Protein AF-A0A519HN36-F1 (afdb_monomer)

Secondary structure (DSSP, 8-state):
---PPPHHHHHHHHHHHHHIIIIIHHHHHHHHHHT---HHHHHH--

pLDDT: mean 95.02, std 8.16, range [51.5, 98.62]

Foldseek 3Di:
DDPDDDPVRVVVVVVVVVLCVPQPVVCVVVCVVVVHDPVVSVVVVD

Structure (mmCIF, N/CA/C/O backbone):
data_AF-A0A519HN36-F1
#
_entry.id   AF-A0A519HN36-F1
#
loop_
_atom_site.group_PDB
_atom_site.id
_atom_site.type_symbol
_atom_site.label_atom_id
_atom_site.label_alt_id
_atom_site.label_comp_id
_atom_site.label_asym_id
_atom_site.label_entity_id
_atom_site.label_seq_id
_atom_site.pdbx_PDB_ins_code
_atom_site.Cartn_x
_atom_site.Cartn_y
_atom_site.Cartn_z
_atom_site.occupancy
_atom_site.B_iso_or_equiv
_atom_site.auth_seq_id
_atom_site.auth_comp_id
_atom_site.auth_asym_id
_atom_site.auth_atom_id
_atom_site.pdbx_PDB_model_num
ATOM 1 N N . MET A 1 1 ? -7.489 -15.056 25.119 1.00 51.50 1 MET A N 1
ATOM 2 C CA . MET A 1 1 ? -7.121 -13.779 24.469 1.00 51.50 1 MET A CA 1
ATOM 3 C C . MET A 1 1 ? -8.186 -13.449 23.436 1.00 51.50 1 MET A C 1
ATOM 5 O O . MET A 1 1 ? -8.607 -14.362 22.737 1.00 51.50 1 MET A O 1
ATOM 9 N N . HIS A 1 2 ? -8.645 -12.200 23.367 1.00 69.81 2 HIS A N 1
ATOM 10 C CA . HIS A 1 2 ? -9.592 -11.744 22.343 1.00 69.81 2 HIS A CA 1
ATOM 11 C C . HIS A 1 2 ? -8.788 -11.121 21.190 1.00 69.81 2 HIS A C 1
ATOM 13 O O . HIS A 1 2 ? -8.253 -10.031 21.343 1.00 69.81 2 HIS A O 1
ATOM 19 N N . PHE A 1 3 ? -8.665 -11.827 20.062 1.00 83.75 3 PHE A N 1
ATOM 20 C CA . PHE A 1 3 ? -7.919 -11.382 18.868 1.00 83.75 3 PHE A CA 1
ATOM 21 C C . PHE A 1 3 ? -8.808 -10.674 17.834 1.00 83.75 3 PHE A C 1
ATOM 23 O O . PHE A 1 3 ? -8.503 -10.652 16.644 1.00 83.75 3 PHE A O 1
ATOM 30 N N . GLN A 1 4 ? -9.949 -10.140 18.262 1.00 93.31 4 GLN A N 1
ATOM 31 C CA . GLN A 1 4 ? -10.839 -9.421 17.361 1.00 93.31 4 GLN A CA 1
ATOM 32 C C . GLN A 1 4 ? -10.377 -7.976 17.237 1.00 93.31 4 GLN A C 1
ATOM 34 O O . GLN A 1 4 ? -10.147 -7.305 18.240 1.00 93.31 4 GLN A O 1
ATOM 39 N N . LEU A 1 5 ? -10.288 -7.504 15.997 1.00 95.56 5 LEU A N 1
ATOM 40 C CA . LEU A 1 5 ? -10.097 -6.089 15.709 1.00 95.56 5 LEU A CA 1
ATOM 41 C C . LEU A 1 5 ? -11.260 -5.269 16.295 1.00 95.56 5 LEU A C 1
ATOM 43 O O . LEU A 1 5 ? -12.380 -5.777 16.422 1.00 95.56 5 LEU A O 1
ATOM 47 N N . SER A 1 6 ? -11.019 -4.005 16.625 1.00 96.44 6 SER A N 1
ATOM 48 C CA . SER A 1 6 ? -12.099 -3.029 16.792 1.00 96.44 6 SER A CA 1
ATOM 49 C C . SER A 1 6 ? -12.743 -2.709 15.437 1.00 96.44 6 SER A C 1
ATOM 51 O O . SER A 1 6 ? -12.217 -3.070 14.381 1.00 96.44 6 SER A O 1
ATOM 53 N N . ASP A 1 7 ? -13.887 -2.027 15.451 1.00 97.38 7 ASP A N 1
ATOM 54 C CA . ASP A 1 7 ? -14.529 -1.580 14.209 1.00 97.38 7 ASP A CA 1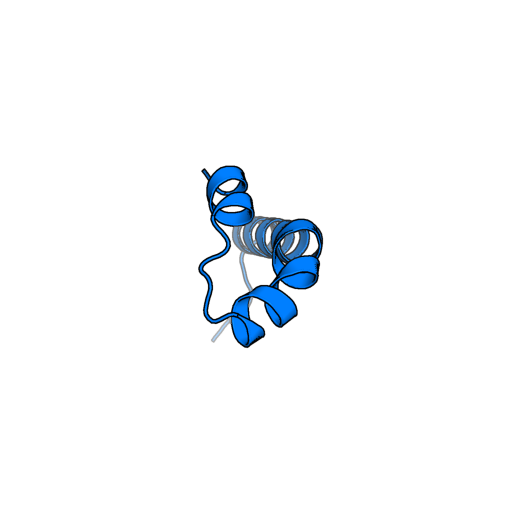
ATOM 55 C C . ASP A 1 7 ? -13.646 -0.592 13.443 1.00 97.38 7 ASP A C 1
ATOM 57 O O . ASP A 1 7 ? -13.459 -0.741 12.240 1.00 97.38 7 ASP A O 1
ATOM 61 N N . GLU A 1 8 ? -13.001 0.339 14.147 1.00 98.12 8 GLU A N 1
ATOM 62 C CA . GLU A 1 8 ? -12.037 1.267 13.548 1.00 98.12 8 GLU A CA 1
ATOM 63 C C . GLU A 1 8 ? -10.861 0.528 12.890 1.00 98.12 8 GLU A C 1
ATOM 65 O O . GLU A 1 8 ? -10.484 0.820 11.758 1.00 98.12 8 GLU A O 1
ATOM 70 N N . GLN A 1 9 ? -10.315 -0.494 13.553 1.00 97.88 9 GLN A N 1
ATOM 71 C CA . GLN A 1 9 ? -9.231 -1.299 12.989 1.00 97.88 9 GLN A CA 1
ATOM 72 C C . GLN A 1 9 ? -9.675 -2.099 11.756 1.00 97.88 9 GLN A C 1
ATOM 74 O O . GLN A 1 9 ? -8.898 -2.227 10.808 1.00 97.88 9 GLN A O 1
ATOM 79 N N . ARG A 1 10 ? -10.913 -2.617 11.737 1.00 97.81 10 ARG A N 1
ATOM 80 C CA . ARG A 1 10 ? -11.499 -3.237 10.534 1.00 97.81 10 ARG A CA 1
ATOM 81 C C . ARG A 1 10 ? -11.594 -2.233 9.391 1.00 97.81 10 ARG A C 1
ATOM 83 O O . ARG A 1 10 ? -11.146 -2.535 8.294 1.00 97.81 10 ARG A O 1
ATOM 90 N N . MET A 1 11 ? -12.080 -1.023 9.664 1.00 98.31 11 MET A N 1
ATOM 91 C CA . MET A 1 11 ? -12.187 0.030 8.651 1.00 98.31 11 MET A CA 1
ATOM 92 C C . MET A 1 11 ? -10.823 0.401 8.055 1.00 98.31 11 MET A C 1
ATOM 94 O O . MET A 1 11 ? -10.705 0.544 6.839 1.00 98.31 11 MET A O 1
ATOM 98 N N . ILE A 1 12 ? -9.780 0.510 8.884 1.00 98.25 12 ILE A N 1
ATOM 99 C CA . ILE A 1 12 ? -8.409 0.763 8.412 1.00 98.25 12 ILE A CA 1
ATOM 100 C C . ILE A 1 12 ? -7.912 -0.398 7.539 1.00 98.25 12 ILE A C 1
ATOM 102 O O . ILE A 1 12 ? -7.322 -0.166 6.484 1.00 98.25 12 ILE A O 1
ATOM 106 N N . GLN A 1 13 ? -8.162 -1.647 7.946 1.00 98.19 13 GLN A N 1
ATOM 107 C CA . GLN A 1 13 ? -7.790 -2.823 7.158 1.00 98.19 13 GLN A CA 1
ATOM 108 C C . GLN A 1 13 ? -8.493 -2.843 5.793 1.00 98.19 13 GLN A C 1
ATOM 110 O O . GLN A 1 13 ? -7.843 -3.100 4.779 1.00 98.19 13 GLN A O 1
ATOM 115 N N . ASP A 1 14 ? -9.794 -2.559 5.761 1.00 98.50 14 ASP A N 1
ATOM 116 C CA . ASP A 1 14 ? -10.591 -2.542 4.534 1.00 98.50 14 ASP A CA 1
ATOM 117 C C . ASP A 1 14 ? -10.145 -1.423 3.585 1.00 98.50 14 ASP A C 1
ATOM 119 O O . ASP A 1 14 ? -10.040 -1.635 2.371 1.00 98.50 14 ASP A O 1
ATOM 123 N N . LEU A 1 15 ? -9.814 -0.250 4.137 1.00 98.06 15 LEU A N 1
ATOM 124 C CA . LEU A 1 15 ? -9.233 0.861 3.387 1.00 98.06 15 LEU A CA 1
ATOM 125 C C . LEU A 1 15 ? -7.892 0.460 2.759 1.00 98.06 15 LEU A C 1
ATOM 127 O O . LEU A 1 15 ? -7.707 0.620 1.551 1.00 98.06 15 LEU A O 1
ATOM 131 N N . ALA A 1 16 ? -6.980 -0.104 3.556 1.00 98.38 16 ALA A N 1
ATOM 132 C CA . ALA A 1 16 ? -5.666 -0.535 3.085 1.00 98.38 16 ALA A CA 1
ATOM 133 C C . ALA A 1 16 ? -5.773 -1.622 2.004 1.00 98.38 16 ALA A C 1
ATOM 135 O O . ALA A 1 16 ? -5.087 -1.546 0.984 1.00 98.38 16 ALA A O 1
ATOM 136 N N . ARG A 1 17 ? -6.669 -2.602 2.186 1.00 98.56 17 ARG A N 1
ATOM 137 C CA . ARG A 1 17 ? -6.921 -3.664 1.201 1.00 98.56 17 ARG A CA 1
ATOM 138 C C . ARG A 1 17 ? -7.438 -3.097 -0.116 1.00 98.56 17 ARG A C 1
ATOM 140 O O . ARG A 1 17 ? -6.885 -3.396 -1.166 1.00 98.56 17 ARG A O 1
ATOM 147 N N . SER A 1 18 ? -8.437 -2.222 -0.050 1.00 98.56 18 SER A N 1
ATOM 148 C CA . SER A 1 18 ? -9.028 -1.608 -1.243 1.00 98.56 18 SER A CA 1
ATOM 149 C C . SER A 1 18 ? -8.021 -0.767 -2.032 1.00 98.56 18 SER A C 1
ATOM 151 O O . SER A 1 18 ? -8.051 -0.767 -3.262 1.00 98.56 18 SER A O 1
ATOM 153 N N . PHE A 1 19 ? -7.129 -0.048 -1.343 1.00 98.38 19 PHE A N 1
ATOM 154 C CA . PHE A 1 19 ? -6.039 0.684 -1.987 1.00 98.38 19 PHE A CA 1
ATOM 155 C C . PHE A 1 19 ? -5.038 -0.276 -2.640 1.00 98.38 19 PHE A C 1
ATOM 157 O O . PHE A 1 19 ? -4.702 -0.105 -3.809 1.00 98.38 19 PHE A O 1
ATOM 164 N N . ALA A 1 20 ? -4.605 -1.317 -1.922 1.00 98.44 20 ALA A N 1
ATOM 165 C CA . ALA A 1 20 ? -3.659 -2.298 -2.444 1.00 98.44 20 ALA A CA 1
ATOM 166 C C . ALA A 1 20 ? -4.181 -2.992 -3.710 1.00 98.44 20 ALA A C 1
ATOM 168 O O . ALA A 1 20 ? -3.454 -3.065 -4.701 1.00 98.44 20 ALA A O 1
ATOM 169 N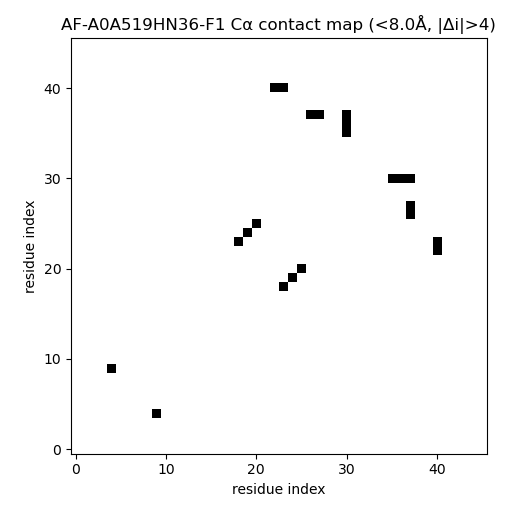 N . ASP A 1 21 ? -5.445 -3.418 -3.708 1.00 98.62 21 ASP A N 1
ATOM 170 C CA . ASP A 1 21 ? -6.074 -4.097 -4.844 1.00 98.62 21 ASP A CA 1
ATOM 171 C C . ASP A 1 21 ? -6.111 -3.224 -6.105 1.00 98.62 21 ASP A C 1
ATOM 173 O O . ASP A 1 21 ? -5.922 -3.716 -7.218 1.00 98.62 21 ASP A O 1
ATOM 177 N N . ARG A 1 22 ? -6.348 -1.919 -5.939 1.00 98.19 22 ARG A N 1
ATOM 178 C CA . ARG A 1 22 ? -6.513 -0.977 -7.055 1.00 98.19 22 ARG A CA 1
ATOM 179 C C . ARG A 1 22 ? -5.200 -0.379 -7.539 1.00 98.19 22 ARG A C 1
ATOM 181 O O . ARG A 1 22 ? -5.062 -0.130 -8.731 1.00 98.19 22 ARG A O 1
ATOM 188 N N . GLU A 1 23 ? -4.269 -0.123 -6.627 1.00 98.06 23 GLU A N 1
ATOM 189 C CA . GLU A 1 23 ? -3.097 0.710 -6.898 1.00 98.06 23 GLU A CA 1
ATOM 190 C C . GLU A 1 23 ? -1.782 -0.072 -6.854 1.00 98.06 23 GLU A C 1
ATOM 192 O O . GLU A 1 23 ? -0.891 0.194 -7.656 1.00 98.06 23 GLU A O 1
ATOM 197 N N . ILE A 1 24 ? -1.652 -1.058 -5.959 1.00 97.81 24 ILE A N 1
ATOM 198 C CA . ILE A 1 24 ? -0.402 -1.810 -5.765 1.00 97.81 24 ILE A CA 1
ATOM 199 C C . ILE A 1 24 ? -0.372 -3.052 -6.662 1.00 97.81 24 ILE A C 1
ATOM 201 O O . ILE A 1 24 ? 0.544 -3.210 -7.471 1.00 97.81 24 ILE A O 1
ATOM 205 N N . ILE A 1 25 ? -1.378 -3.929 -6.546 1.00 98.19 25 ILE A N 1
ATOM 206 C CA . ILE A 1 25 ? -1.416 -5.242 -7.219 1.00 98.19 25 ILE A CA 1
ATOM 207 C C . ILE A 1 25 ? -1.200 -5.148 -8.740 1.00 98.19 25 ILE A C 1
ATOM 209 O O . ILE A 1 25 ? -0.410 -5.944 -9.256 1.00 98.19 25 ILE A O 1
ATOM 213 N N . PRO A 1 26 ? -1.813 -4.197 -9.477 1.00 97.69 26 PRO A N 1
ATOM 214 C CA . PRO A 1 26 ? -1.645 -4.129 -10.930 1.00 97.69 26 PRO A CA 1
ATOM 215 C C . PRO A 1 26 ? -0.202 -3.880 -11.388 1.00 97.69 26 PRO A C 1
ATOM 217 O O . PRO A 1 26 ? 0.156 -4.248 -12.505 1.00 97.69 26 PRO A O 1
ATOM 220 N N . LEU A 1 27 ? 0.621 -3.253 -10.542 1.00 96.62 27 LEU A N 1
ATOM 221 C CA . LEU A 1 27 ? 1.987 -2.845 -10.876 1.00 96.62 27 LEU A CA 1
ATOM 222 C C . LEU A 1 27 ? 3.055 -3.703 -10.187 1.00 96.62 27 LEU A C 1
ATOM 224 O O . LEU A 1 27 ? 4.180 -3.761 -10.680 1.00 96.62 27 LEU A O 1
ATOM 228 N N . ALA A 1 28 ? 2.710 -4.394 -9.094 1.00 97.12 28 ALA A N 1
ATOM 229 C CA . ALA A 1 28 ? 3.649 -5.118 -8.234 1.00 97.12 28 ALA A CA 1
ATOM 230 C C . ALA A 1 28 ? 4.560 -6.080 -9.009 1.00 97.12 28 ALA A C 1
ATOM 232 O O . ALA A 1 28 ? 5.779 -5.981 -8.930 1.00 97.12 28 ALA A O 1
ATOM 233 N N . ALA A 1 29 ? 3.986 -6.943 -9.851 1.00 97.75 29 ALA A N 1
ATOM 234 C CA . ALA A 1 29 ? 4.776 -7.928 -10.587 1.00 97.75 29 ALA A CA 1
ATOM 235 C C . ALA A 1 29 ? 5.756 -7.294 -11.593 1.00 97.75 29 ALA A C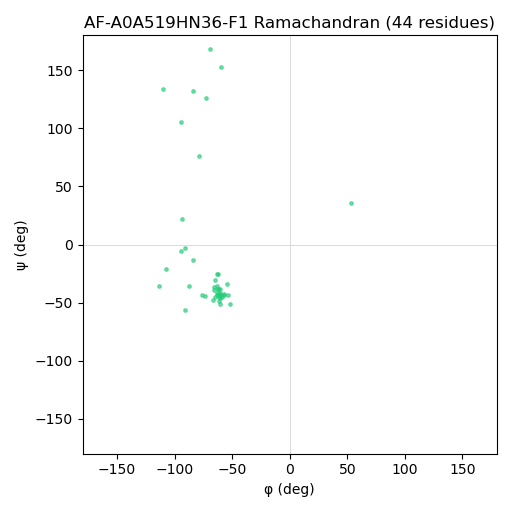 1
ATOM 237 O O . ALA A 1 29 ? 6.790 -7.886 -11.885 1.00 97.75 29 ALA A O 1
ATOM 238 N N . GLN A 1 30 ? 5.428 -6.127 -12.162 1.00 97.56 30 GLN A N 1
ATOM 239 C CA . GLN A 1 30 ? 6.346 -5.407 -13.050 1.00 97.56 30 GLN A CA 1
ATOM 240 C C . GLN A 1 30 ? 7.437 -4.700 -12.244 1.00 97.56 30 GLN A C 1
ATOM 242 O O . GLN A 1 30 ? 8.603 -4.802 -12.602 1.00 97.56 30 GLN A O 1
ATOM 247 N N . ALA A 1 31 ? 7.063 -4.047 -11.142 1.00 97.25 31 ALA A N 1
ATOM 248 C CA . ALA A 1 31 ? 7.997 -3.391 -10.232 1.00 97.25 31 ALA A CA 1
ATOM 249 C C . ALA A 1 31 ? 9.054 -4.373 -9.695 1.00 97.25 31 ALA A C 1
ATOM 251 O O . ALA A 1 31 ? 10.241 -4.059 -9.724 1.00 97.25 31 ALA A O 1
ATOM 252 N N . ASP A 1 32 ? 8.633 -5.581 -9.303 1.00 98.12 32 ASP A N 1
ATOM 253 C CA . ASP A 1 32 ? 9.529 -6.647 -8.842 1.00 98.12 32 ASP A CA 1
ATOM 254 C C . ASP A 1 32 ? 10.465 -7.136 -9.954 1.00 98.12 32 ASP A C 1
ATOM 256 O O . ASP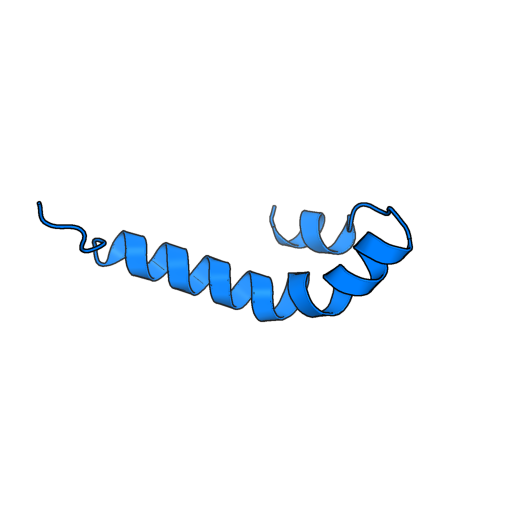 A 1 32 ? 11.661 -7.299 -9.728 1.00 98.12 32 ASP A O 1
ATOM 260 N N . ARG A 1 33 ? 9.937 -7.358 -11.169 1.00 98.31 33 ARG A N 1
ATOM 261 C CA . ARG A 1 33 ? 10.743 -7.794 -12.325 1.00 98.31 33 ARG A CA 1
ATOM 262 C C . ARG A 1 33 ? 11.810 -6.780 -12.713 1.00 98.31 33 ARG A C 1
ATOM 264 O O . ARG A 1 33 ? 12.896 -7.176 -13.121 1.00 98.31 33 ARG A O 1
ATOM 271 N N . ASP A 1 34 ? 11.469 -5.503 -12.625 1.00 98.06 34 ASP A N 1
ATOM 272 C CA . ASP A 1 34 ? 12.336 -4.415 -13.060 1.00 98.06 34 ASP A CA 1
ATOM 273 C C . ASP A 1 34 ? 13.238 -3.887 -11.939 1.00 98.06 34 ASP A C 1
ATOM 275 O O . ASP A 1 34 ? 14.032 -2.980 -12.187 1.00 98.06 34 ASP A O 1
ATOM 279 N N . GLU A 1 35 ? 13.096 -4.407 -10.714 1.00 97.88 35 GLU A N 1
ATOM 280 C CA . GLU A 1 35 ? 13.753 -3.904 -9.501 1.00 97.88 35 GLU A CA 1
ATOM 281 C C . GLU A 1 35 ? 13.515 -2.395 -9.276 1.00 97.88 35 GLU A C 1
ATOM 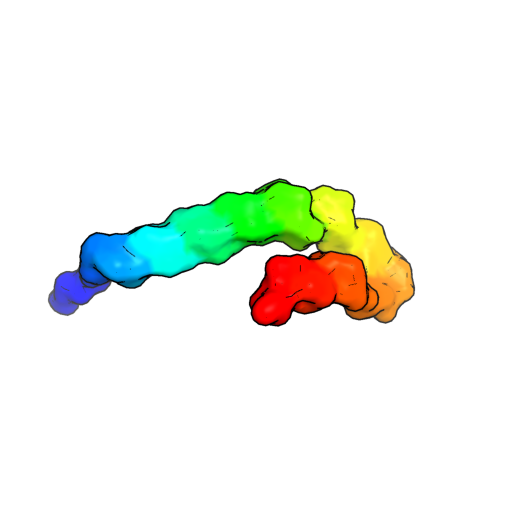283 O O . GLU A 1 35 ? 14.381 -1.654 -8.805 1.00 97.88 35 GLU A O 1
ATOM 288 N N . GLN A 1 36 ? 12.316 -1.915 -9.621 1.00 97.38 36 GLN A N 1
ATOM 289 C CA . GLN A 1 36 ? 11.961 -0.498 -9.570 1.00 97.38 36 GLN A CA 1
ATOM 290 C C . GLN A 1 36 ? 10.960 -0.195 -8.461 1.00 97.38 36 GLN A C 1
ATOM 292 O O . GLN A 1 36 ? 9.915 -0.829 -8.336 1.00 97.38 36 GLN A O 1
ATOM 297 N N . PHE A 1 37 ? 11.233 0.865 -7.699 1.00 96.06 37 PHE A N 1
ATOM 298 C CA . PHE A 1 37 ? 10.280 1.366 -6.716 1.00 96.06 37 PHE A CA 1
ATOM 299 C C . PHE A 1 37 ? 9.096 2.076 -7.407 1.00 96.06 37 PHE A C 1
ATOM 301 O O . PHE A 1 37 ? 9.318 3.023 -8.172 1.00 96.06 37 PHE A O 1
ATOM 308 N N . PRO A 1 38 ? 7.834 1.694 -7.128 1.00 95.50 38 PRO A N 1
ATOM 309 C CA . PRO A 1 38 ? 6.668 2.229 -7.827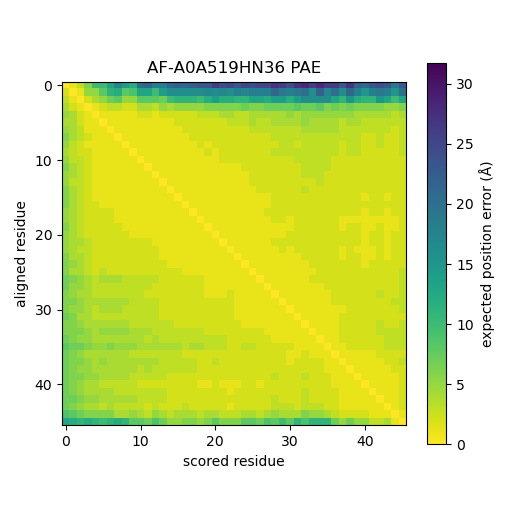 1.00 95.50 38 PRO A CA 1
ATOM 310 C C . PRO A 1 38 ? 6.276 3.623 -7.303 1.00 95.50 38 PRO A C 1
ATOM 312 O O . PRO A 1 38 ? 5.289 3.793 -6.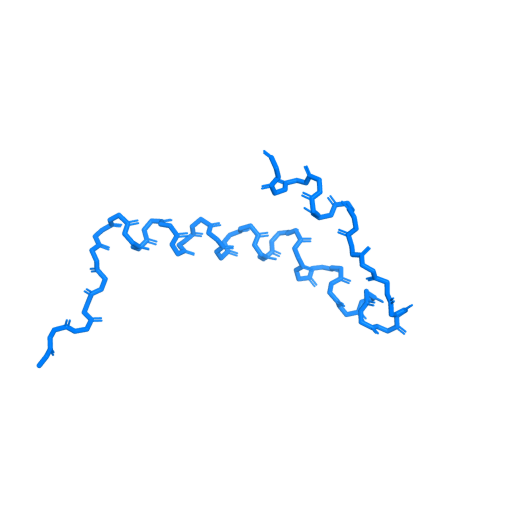585 1.00 95.50 38 PRO A O 1
ATOM 315 N N . LEU A 1 39 ? 7.029 4.654 -7.700 1.00 95.75 39 LEU A N 1
ATOM 316 C CA . LEU A 1 39 ? 6.815 6.050 -7.280 1.00 95.75 39 LEU A CA 1
ATOM 317 C C . LEU A 1 39 ? 5.387 6.556 -7.541 1.00 95.75 39 LEU A C 1
ATOM 319 O O . LEU A 1 39 ? 4.854 7.323 -6.743 1.00 95.75 39 LEU A O 1
ATOM 323 N N . ALA A 1 40 ? 4.748 6.102 -8.623 1.00 93.56 40 ALA A N 1
ATOM 324 C CA . ALA A 1 40 ? 3.366 6.464 -8.941 1.00 93.56 40 ALA A CA 1
ATOM 325 C C . ALA A 1 40 ? 2.365 5.977 -7.880 1.00 93.56 40 ALA A C 1
ATOM 327 O O . ALA A 1 40 ? 1.402 6.676 -7.581 1.00 93.56 40 ALA A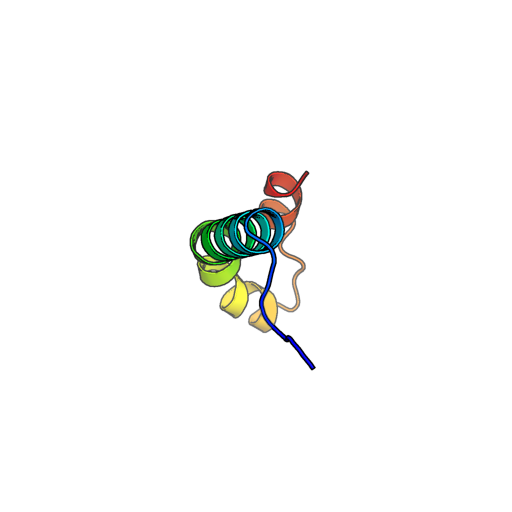 O 1
ATOM 328 N N . VAL A 1 41 ? 2.605 4.804 -7.290 1.00 96.50 41 VAL A N 1
ATOM 329 C CA . VAL A 1 41 ? 1.790 4.264 -6.194 1.00 96.50 41 VAL A CA 1
ATOM 330 C C . VAL A 1 41 ? 2.075 5.028 -4.907 1.00 96.50 41 VAL A C 1
ATOM 332 O O . VAL A 1 41 ? 1.145 5.434 -4.218 1.00 96.50 41 VAL A O 1
ATOM 335 N N . HIS A 1 42 ? 3.353 5.285 -4.616 1.00 96.00 42 HIS A N 1
ATOM 336 C CA . HIS A 1 42 ? 3.761 6.054 -3.440 1.00 96.00 42 HIS A CA 1
ATOM 337 C C . HIS A 1 42 ? 3.127 7.451 -3.419 1.00 96.00 42 HIS A C 1
ATOM 339 O O . HIS A 1 42 ? 2.619 7.880 -2.390 1.00 96.00 42 HIS A O 1
ATOM 345 N N . ALA A 1 43 ? 3.085 8.140 -4.561 1.00 96.50 43 ALA A N 1
ATOM 346 C CA . ALA A 1 43 ? 2.460 9.455 -4.672 1.00 96.50 43 ALA A CA 1
ATOM 347 C C . ALA A 1 43 ? 0.947 9.452 -4.383 1.00 96.50 43 ALA A C 1
ATOM 349 O O . ALA A 1 43 ? 0.419 10.479 -3.978 1.00 96.50 43 ALA A O 1
ATOM 350 N N . LYS A 1 44 ? 0.250 8.322 -4.574 1.00 94.75 44 LYS A N 1
ATOM 351 C CA . LYS A 1 44 ? -1.183 8.177 -4.255 1.00 94.75 44 LYS A CA 1
ATOM 352 C C . LYS A 1 44 ? -1.451 7.832 -2.787 1.00 94.75 44 LYS A C 1
ATOM 354 O O . LYS A 1 44 ? -2.603 7.875 -2.366 1.00 94.75 44 LYS A O 1
ATOM 359 N N . ALA A 1 45 ? -0.419 7.430 -2.047 1.00 92.12 45 ALA A N 1
ATOM 360 C CA . ALA A 1 45 ? -0.506 7.055 -0.637 1.00 92.12 45 ALA A CA 1
ATOM 361 C C . ALA A 1 45 ? -0.170 8.213 0.327 1.00 92.12 45 ALA A C 1
ATOM 363 O O . ALA A 1 45 ? -0.279 8.028 1.539 1.00 92.12 45 ALA A O 1
ATOM 364 N N . LEU A 1 46 ? 0.259 9.366 -0.206 1.00 84.31 46 LEU A N 1
ATOM 365 C CA . LEU A 1 46 ? 0.514 10.620 0.516 1.00 84.31 46 LEU A CA 1
ATOM 366 C C . LEU A 1 46 ? -0.721 11.526 0.489 1.00 84.31 46 LEU A C 1
ATOM 368 O O . LEU A 1 46 ? -0.945 12.212 1.509 1.00 84.31 46 LEU A O 1
#

Solvent-accessible surface area (backbone atoms only — not comparable to full-atom values): 2898 Å² total; per-residue (Å²): 136,86,89,70,73,53,72,69,55,46,52,51,50,53,52,54,48,57,47,38,65,71,54,42,58,82,44,44,70,58,28,64,74,67,75,45,81,63,58,76,48,54,67,74,75,111

Sequence (46 aa):
MHFQLSDEQRMIQDLARSFADREIIPLAAQADRDEQFPLAVHAKAL

Mean predicted aligned error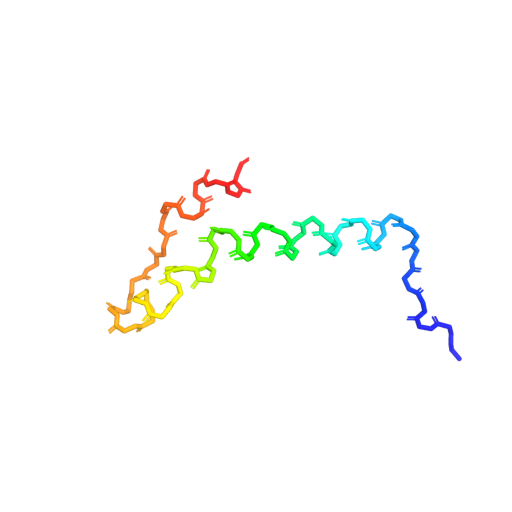: 3.19 Å

Radius of gyration: 14.12 Å; Cα contacts (8 Å, |Δi|>4): 11; chains: 1; bounding box: 28×24×38 Å